Protein AF-J9FYS7-F1 (afdb_monomer_lite)

Sequence (68 aa):
MAMHPVLQGLSNLFPLRHYFLLYVNSALDGYPLANAWPYVLALLAFALLPWPCMGRLKKVLTTYRYEP

Secondary structure (DSSP, 8-state):
--S-HHHHHHHTT-HHHHHHHHHIIIIIS---TTTTHHHHHHHHHHHHTTHHHHHHHHHHHHHS----

Organism: NCBI:txid749906

pLDDT: mean 84.05, std 5.51, range [56.09, 91.19]

Foldseek 3Di:
DPDDVVVVVVVLVDLVNLVVVLCCCCPVVVDDSVVSVVSVVSNVCVVCVCVVVVVVVVCCVVPDDDDD

Radius of gyration: 17.97 Å; chains: 1; bounding box: 43×28×47 Å

Structure (mmCIF,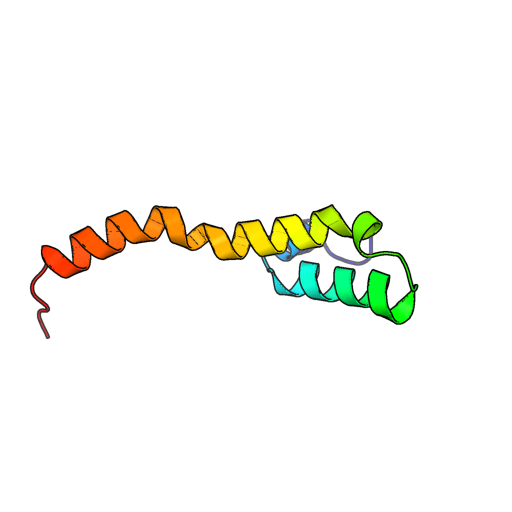 N/CA/C/O backbone):
data_AF-J9FYS7-F1
#
_entry.id   AF-J9FYS7-F1
#
loop_
_atom_site.group_PDB
_atom_site.id
_atom_site.type_symbol
_atom_site.label_atom_id
_atom_site.label_alt_id
_atom_site.label_comp_id
_atom_site.label_asym_id
_atom_site.label_entity_id
_atom_site.label_seq_id
_atom_site.pdbx_PDB_ins_code
_atom_site.Cartn_x
_atom_site.Cartn_y
_atom_site.Cartn_z
_atom_site.occupancy
_atom_site.B_iso_or_equiv
_atom_site.auth_seq_id
_atom_site.auth_comp_id
_atom_site.auth_asym_id
_atom_site.auth_atom_id
_atom_site.pdbx_PDB_model_num
ATOM 1 N N . MET A 1 1 ? 20.237 0.923 -5.383 1.00 56.09 1 MET A N 1
ATOM 2 C CA . MET A 1 1 ? 18.879 1.480 -5.184 1.00 56.09 1 MET A CA 1
ATOM 3 C C . MET A 1 1 ? 19.039 2.943 -4.798 1.00 56.09 1 MET A C 1
ATOM 5 O O . MET A 1 1 ? 19.880 3.219 -3.958 1.00 56.09 1 MET A O 1
ATOM 9 N N . ALA A 1 2 ? 18.331 3.869 -5.450 1.00 77.88 2 ALA A N 1
ATOM 10 C CA . ALA A 1 2 ? 18.575 5.316 -5.322 1.00 77.88 2 ALA A CA 1
ATOM 11 C C . ALA A 1 2 ? 17.965 5.966 -4.059 1.00 77.88 2 ALA A C 1
ATOM 13 O O . ALA A 1 2 ? 18.173 7.149 -3.817 1.00 77.88 2 ALA A O 1
ATOM 14 N N . MET A 1 3 ? 17.212 5.207 -3.255 1.00 85.62 3 MET A N 1
ATOM 15 C CA . MET A 1 3 ? 16.511 5.699 -2.067 1.00 85.62 3 MET A CA 1
ATOM 16 C C . MET A 1 3 ? 17.037 5.006 -0.806 1.00 85.62 3 MET A C 1
ATOM 18 O O . MET A 1 3 ? 17.391 3.828 -0.848 1.00 85.62 3 MET A O 1
ATOM 22 N N . HIS A 1 4 ? 17.066 5.729 0.317 1.00 88.12 4 HIS A N 1
ATOM 23 C CA . HIS A 1 4 ? 17.461 5.179 1.614 1.00 88.12 4 HIS A CA 1
ATOM 24 C C . HIS A 1 4 ? 16.553 3.989 1.998 1.00 88.12 4 HIS A C 1
ATOM 26 O O . HIS A 1 4 ? 15.329 4.117 1.892 1.00 88.12 4 HIS A O 1
ATOM 32 N N . PRO A 1 5 ? 17.099 2.856 2.484 1.00 85.62 5 PRO A N 1
ATOM 33 C CA . PRO A 1 5 ? 16.348 1.607 2.666 1.00 85.62 5 PRO A CA 1
ATOM 34 C C . PRO A 1 5 ? 15.140 1.748 3.601 1.00 85.62 5 PRO A C 1
ATOM 36 O O . PRO A 1 5 ? 14.090 1.155 3.362 1.00 85.62 5 PRO A O 1
ATOM 39 N N . VAL A 1 6 ? 15.244 2.597 4.627 1.00 86.38 6 VAL A N 1
ATOM 40 C CA . VAL A 1 6 ? 14.126 2.881 5.543 1.00 86.38 6 VAL A CA 1
ATOM 41 C C . VAL A 1 6 ? 12.978 3.591 4.823 1.00 86.38 6 VAL A C 1
ATOM 43 O O . VAL A 1 6 ? 11.820 3.204 4.961 1.00 86.38 6 VAL A O 1
ATOM 46 N N . LEU A 1 7 ? 13.290 4.602 4.008 1.00 85.56 7 LEU A N 1
ATOM 47 C CA . LEU A 1 7 ? 12.281 5.344 3.249 1.00 85.56 7 LEU A CA 1
ATOM 48 C C . LEU A 1 7 ? 11.651 4.464 2.168 1.00 85.56 7 LEU A C 1
ATOM 50 O O . LEU A 1 7 ? 10.455 4.561 1.905 1.00 85.56 7 LEU A O 1
ATOM 54 N N . GLN A 1 8 ? 12.436 3.554 1.592 1.00 84.38 8 GLN A N 1
ATOM 55 C CA . GLN A 1 8 ? 11.934 2.559 0.656 1.00 84.38 8 GLN A CA 1
ATOM 56 C C . GLN A 1 8 ? 10.932 1.608 1.327 1.00 84.38 8 GLN A C 1
ATOM 58 O O . GLN A 1 8 ? 9.875 1.347 0.752 1.00 84.38 8 GLN A O 1
ATOM 63 N N . GLY A 1 9 ? 11.208 1.153 2.553 1.00 84.75 9 GLY A N 1
ATOM 64 C CA . GLY A 1 9 ? 10.260 0.364 3.343 1.00 84.75 9 GLY A CA 1
ATOM 65 C C . GLY A 1 9 ? 8.962 1.127 3.619 1.00 84.75 9 GLY A C 1
ATOM 66 O O . GLY A 1 9 ? 7.878 0.621 3.330 1.00 84.75 9 GLY A O 1
ATOM 67 N N . LEU A 1 10 ? 9.072 2.376 4.083 1.00 85.81 10 LEU A N 1
ATOM 68 C CA . LEU A 1 10 ? 7.912 3.238 4.342 1.00 85.81 10 LEU A CA 1
ATOM 69 C C . LEU A 1 10 ? 7.092 3.516 3.081 1.00 85.81 10 LEU A C 1
ATOM 71 O O . LEU A 1 10 ? 5.870 3.572 3.153 1.00 85.81 10 LEU A O 1
ATOM 75 N N . SER A 1 11 ? 7.730 3.631 1.915 1.00 83.69 11 SER A N 1
ATOM 76 C CA . SER A 1 11 ? 7.026 3.874 0.652 1.00 83.69 11 SER A CA 1
ATOM 77 C C . SER A 1 11 ? 6.017 2.769 0.301 1.00 83.69 11 SER A C 1
ATOM 79 O O . SER A 1 11 ? 4.987 3.055 -0.308 1.00 83.69 11 SER A O 1
ATOM 81 N N . ASN A 1 12 ? 6.260 1.523 0.732 1.00 83.69 12 ASN A N 1
ATOM 82 C CA . ASN A 1 12 ? 5.327 0.407 0.540 1.00 83.69 12 ASN A CA 1
ATOM 83 C C . ASN A 1 12 ? 4.071 0.518 1.423 1.00 83.69 12 ASN A C 1
ATOM 85 O O . ASN A 1 12 ? 3.097 -0.187 1.184 1.00 83.69 12 ASN A O 1
ATOM 89 N N . LEU A 1 13 ? 4.064 1.399 2.423 1.00 86.12 13 LEU A N 1
ATOM 90 C CA . LEU A 1 13 ? 2.886 1.659 3.252 1.00 86.12 13 LEU A CA 1
ATOM 91 C C . LEU A 1 13 ? 1.940 2.687 2.619 1.00 86.12 13 LEU A C 1
ATOM 93 O O . LEU A 1 13 ? 0.887 2.972 3.183 1.00 86.12 13 LEU A O 1
ATOM 97 N N . PHE A 1 14 ? 2.291 3.244 1.457 1.00 86.94 14 PHE A N 1
ATOM 98 C CA . PHE A 1 14 ? 1.456 4.212 0.759 1.00 86.94 14 PHE A CA 1
ATOM 99 C C . PHE A 1 14 ? 0.835 3.597 -0.506 1.00 86.94 14 PHE A C 1
ATOM 101 O O . PHE A 1 14 ? 1.554 3.053 -1.357 1.00 86.94 14 PHE A O 1
ATOM 108 N N . PRO A 1 15 ? -0.491 3.731 -0.706 1.00 87.19 15 PRO A N 1
ATOM 109 C CA . PRO A 1 15 ? -1.154 3.223 -1.908 1.00 87.19 15 PRO A CA 1
ATOM 110 C C . PRO A 1 15 ? -0.682 3.951 -3.178 1.00 87.19 15 PRO A C 1
ATOM 112 O O . PRO A 1 15 ? -0.623 3.349 -4.249 1.00 87.19 15 PRO A O 1
ATOM 115 N N . LEU A 1 16 ? -0.256 5.216 -3.054 1.00 88.00 16 LEU A N 1
ATOM 116 C CA . LEU A 1 16 ? 0.196 6.054 -4.169 1.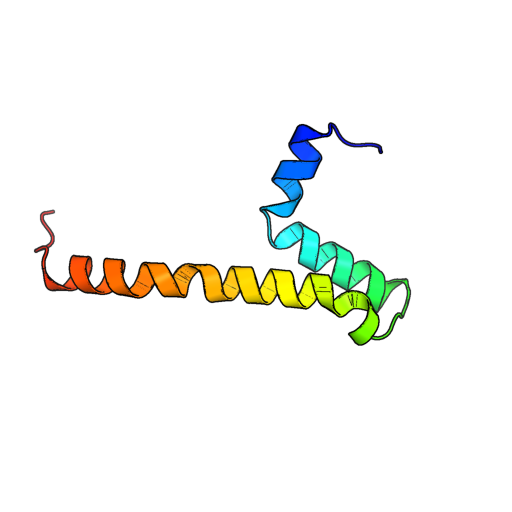00 88.00 16 LEU A CA 1
ATOM 117 C C . LEU A 1 16 ? 1.351 5.420 -4.965 1.00 88.00 16 LEU A C 1
ATOM 119 O O . LEU A 1 16 ? 1.363 5.483 -6.193 1.00 88.00 16 LEU A O 1
ATOM 123 N N . ARG A 1 17 ? 2.292 4.751 -4.283 1.00 87.81 17 ARG A N 1
ATOM 124 C CA . ARG A 1 17 ? 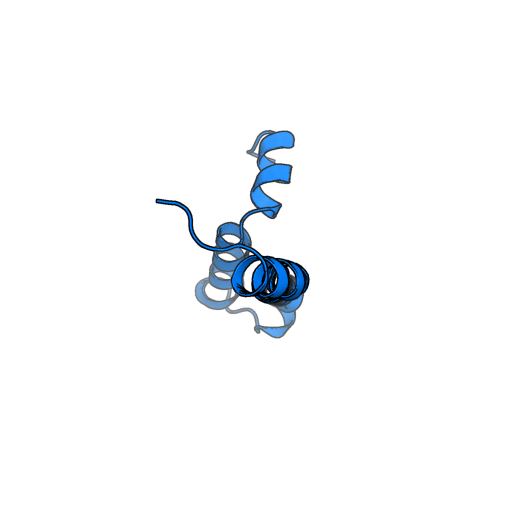3.410 4.052 -4.936 1.00 87.81 17 ARG A CA 1
ATOM 125 C C . ARG A 1 17 ? 2.924 2.900 -5.817 1.00 87.81 17 ARG A C 1
ATOM 127 O O . ARG A 1 17 ? 3.415 2.732 -6.929 1.00 87.81 17 ARG A O 1
ATOM 134 N N . HIS A 1 18 ? 1.975 2.111 -5.318 1.00 87.62 18 HIS A N 1
ATOM 135 C CA . HIS A 1 18 ? 1.434 0.953 -6.031 1.00 87.62 18 HIS A CA 1
ATOM 136 C C . HIS A 1 18 ? 0.657 1.391 -7.275 1.00 87.62 18 HIS A C 1
ATOM 138 O O . HIS A 1 18 ? 0.832 0.802 -8.339 1.00 87.62 18 HIS A O 1
ATOM 144 N N . TYR A 1 19 ? -0.118 2.475 -7.166 1.00 87.38 19 TYR A N 1
ATOM 145 C CA . TYR A 1 19 ? -0.813 3.077 -8.305 1.00 87.38 19 TYR A CA 1
ATOM 146 C C . TYR A 1 19 ? 0.161 3.576 -9.380 1.00 87.38 19 TYR A C 1
ATOM 148 O O . TYR A 1 19 ? -0.014 3.278 -10.560 1.00 87.38 19 TYR A O 1
ATOM 156 N N . PHE A 1 20 ? 1.224 4.279 -8.977 1.00 87.50 20 PHE A N 1
ATOM 157 C CA . PHE A 1 20 ? 2.226 4.782 -9.915 1.00 87.50 20 PHE A CA 1
ATOM 158 C C . PHE A 1 20 ? 2.925 3.650 -10.683 1.00 87.50 20 PHE A C 1
ATOM 160 O O . PHE A 1 20 ? 3.044 3.720 -11.903 1.00 87.50 20 PHE A O 1
ATOM 167 N N . LEU A 1 21 ? 3.338 2.578 -9.999 1.00 85.88 21 LEU A N 1
ATOM 168 C CA . LEU A 1 21 ? 3.986 1.434 -10.652 1.00 85.88 21 LEU A CA 1
ATOM 169 C C . LEU A 1 21 ? 3.052 0.688 -11.605 1.00 85.88 21 LEU A C 1
ATOM 171 O O . LEU A 1 21 ? 3.491 0.268 -12.676 1.00 85.88 21 LEU A O 1
ATOM 175 N N . LEU A 1 22 ? 1.777 0.551 -11.238 1.00 87.94 22 LEU A N 1
ATOM 176 C CA . LEU A 1 22 ? 0.765 -0.033 -12.111 1.00 87.94 22 LEU A CA 1
ATOM 177 C C . LEU A 1 22 ? 0.560 0.816 -13.367 1.00 87.94 22 LEU A C 1
ATOM 179 O O . LEU A 1 22 ? 0.501 0.265 -14.465 1.00 87.94 22 LEU A O 1
ATOM 183 N N . TYR A 1 23 ? 0.499 2.141 -13.212 1.00 86.12 23 TYR A N 1
ATOM 184 C CA . TYR A 1 23 ? 0.383 3.069 -14.332 1.00 86.12 23 TYR A CA 1
ATOM 185 C C . TYR A 1 23 ? 1.589 2.974 -15.268 1.00 86.12 23 TYR A C 1
ATOM 187 O O . TYR A 1 23 ? 1.401 2.822 -16.468 1.00 86.12 23 TYR A O 1
ATOM 195 N N . VAL A 1 24 ? 2.816 2.984 -14.740 1.00 86.69 24 VAL A N 1
ATOM 196 C CA . VAL A 1 24 ? 4.026 2.855 -15.570 1.00 86.69 24 VAL A CA 1
ATOM 197 C C . VAL A 1 24 ? 4.026 1.534 -16.345 1.00 86.69 24 VAL A C 1
ATOM 199 O O . VAL A 1 24 ? 4.141 1.549 -17.567 1.00 86.69 24 VAL A O 1
ATOM 202 N N . ASN A 1 25 ? 3.780 0.409 -15.668 1.00 85.19 25 ASN A N 1
ATOM 203 C CA . ASN A 1 25 ? 3.787 -0.905 -16.320 1.00 85.19 25 ASN A CA 1
ATOM 204 C C . ASN A 1 25 ? 2.670 -1.061 -17.365 1.00 85.19 25 ASN A C 1
ATOM 206 O O . ASN A 1 25 ? 2.875 -1.688 -18.399 1.00 85.19 25 ASN A O 1
ATOM 210 N N . SER A 1 26 ? 1.480 -0.515 -17.101 1.00 82.12 26 SER A N 1
ATOM 211 C CA . SER A 1 26 ? 0.318 -0.718 -17.979 1.00 82.12 26 SER A CA 1
ATOM 212 C C . SER A 1 26 ? 0.258 0.306 -19.115 1.00 82.12 26 SER A C 1
ATOM 214 O O . SER A 1 26 ? -0.105 -0.043 -20.232 1.00 82.12 26 SER A O 1
ATOM 216 N N . ALA A 1 27 ? 0.587 1.572 -18.837 1.00 80.75 27 ALA A N 1
ATOM 217 C CA . ALA A 1 27 ? 0.418 2.681 -19.775 1.00 80.75 27 ALA A CA 1
ATOM 218 C C . ALA A 1 27 ? 1.700 3.037 -20.539 1.00 80.75 27 ALA A C 1
ATOM 220 O O . ALA A 1 27 ? 1.602 3.424 -21.700 1.00 80.75 27 ALA A O 1
ATOM 221 N N . LEU A 1 28 ? 2.881 2.925 -19.915 1.00 81.44 28 LEU A N 1
ATOM 222 C CA . LEU A 1 28 ? 4.152 3.198 -20.598 1.00 81.44 28 LEU A CA 1
ATOM 223 C C . LEU A 1 28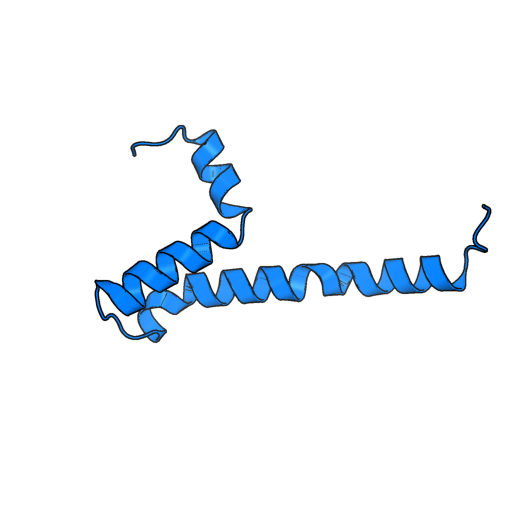 ? 4.754 1.932 -21.207 1.00 81.44 28 LEU A C 1
ATOM 225 O O . LEU A 1 28 ? 5.103 1.943 -22.383 1.00 81.44 28 LEU A O 1
ATOM 229 N N . ASP A 1 29 ? 4.853 0.850 -20.434 1.00 80.44 29 ASP A N 1
ATOM 230 C CA . ASP A 1 29 ? 5.461 -0.398 -20.918 1.00 80.44 29 ASP A CA 1
ATOM 231 C C . ASP A 1 29 ? 4.479 -1.276 -21.719 1.00 80.44 29 ASP A C 1
ATOM 233 O O . ASP A 1 29 ? 4.893 -2.200 -22.417 1.00 80.44 29 ASP A O 1
ATOM 237 N N . GLY A 1 30 ? 3.172 -0.997 -21.633 1.00 78.69 30 GLY A N 1
ATOM 238 C CA . GLY A 1 30 ? 2.131 -1.727 -22.363 1.00 78.69 30 GLY A CA 1
ATOM 239 C C . GLY A 1 30 ? 1.927 -3.171 -21.893 1.00 78.69 30 GLY A C 1
ATOM 240 O O . GLY A 1 30 ? 1.347 -3.978 -22.625 1.00 78.69 30 GLY A O 1
ATOM 241 N N . TYR A 1 31 ? 2.398 -3.529 -20.693 1.00 81.06 31 TYR A N 1
ATOM 242 C CA . TYR A 1 31 ? 2.213 -4.875 -20.163 1.00 81.06 31 TYR A CA 1
ATOM 243 C C . TYR A 1 31 ? 0.738 -5.148 -19.833 1.00 81.06 31 TYR A C 1
ATOM 245 O O . TYR A 1 31 ? 0.028 -4.272 -19.329 1.00 81.06 31 TYR A O 1
ATOM 253 N N . PRO A 1 32 ? 0.263 -6.388 -20.048 1.00 77.69 32 PRO A N 1
ATOM 254 C CA . PRO A 1 32 ? -1.075 -6.778 -19.641 1.00 77.69 32 PRO A CA 1
ATOM 255 C C . PRO A 1 32 ? -1.230 -6.667 -18.121 1.00 77.69 32 PRO A C 1
ATOM 257 O O . PRO A 1 32 ? -0.332 -7.031 -17.358 1.00 77.69 32 PRO A O 1
ATOM 260 N N . LEU A 1 33 ? -2.415 -6.237 -17.676 1.00 73.50 33 LEU A N 1
ATOM 261 C CA . LEU A 1 33 ? -2.746 -6.016 -16.260 1.00 73.50 33 LEU A CA 1
ATOM 262 C C . LEU A 1 33 ? -2.488 -7.250 -15.375 1.00 73.50 33 LEU A C 1
ATOM 264 O O . LEU A 1 33 ? -2.193 -7.121 -14.189 1.00 73.50 33 LEU A O 1
ATOM 268 N N . ALA A 1 34 ? -2.556 -8.446 -15.968 1.00 75.56 34 ALA A N 1
ATOM 269 C CA . ALA A 1 34 ? -2.234 -9.713 -15.320 1.00 75.56 34 ALA A CA 1
ATOM 270 C C . ALA A 1 34 ? -0.789 -9.769 -14.796 1.00 75.56 34 ALA A C 1
ATOM 272 O O . ALA A 1 34 ? -0.545 -10.375 -13.758 1.00 75.56 34 ALA A O 1
ATOM 273 N N . ASN A 1 35 ? 0.163 -9.102 -15.454 1.00 76.75 35 ASN A N 1
ATOM 274 C CA . ASN A 1 35 ? 1.560 -9.062 -15.017 1.00 76.75 35 ASN A CA 1
ATOM 275 C C . ASN A 1 35 ? 1.770 -8.100 -13.831 1.00 76.75 35 ASN A C 1
ATOM 277 O O . ASN A 1 35 ? 2.675 -8.290 -13.023 1.00 76.75 35 ASN A O 1
ATOM 281 N N . ALA A 1 36 ? 0.895 -7.099 -13.690 1.00 80.62 36 ALA A N 1
ATOM 282 C CA . ALA A 1 36 ? 0.905 -6.097 -12.623 1.00 80.62 36 ALA A CA 1
ATOM 283 C C . ALA A 1 36 ? -0.046 -6.439 -11.452 1.00 80.62 36 ALA A C 1
ATOM 285 O O . ALA A 1 36 ? -0.324 -5.589 -10.598 1.00 80.62 36 ALA A O 1
ATOM 286 N N . TRP A 1 37 ? -0.507 -7.694 -11.365 1.00 81.12 37 TRP A N 1
ATOM 287 C CA . TRP A 1 37 ? -1.424 -8.177 -10.328 1.00 81.12 37 TRP A CA 1
ATOM 288 C C . TRP A 1 37 ? -1.010 -7.890 -8.869 1.00 81.12 37 TRP A C 1
ATOM 290 O O . TRP A 1 37 ? -1.913 -7.575 -8.086 1.00 81.12 37 TRP A O 1
ATOM 300 N N . PRO A 1 38 ? 0.281 -7.915 -8.446 1.00 84.19 38 PRO A N 1
ATOM 301 C CA . PRO A 1 38 ? 0.608 -7.645 -7.046 1.00 84.19 38 PRO A CA 1
ATOM 302 C C . PRO A 1 38 ? 0.296 -6.196 -6.647 1.00 84.19 38 PRO A C 1
ATOM 304 O O . PRO A 1 38 ? -0.081 -5.944 -5.503 1.00 84.19 38 PRO A O 1
ATOM 307 N N . TYR A 1 39 ? 0.388 -5.242 -7.580 1.00 85.94 39 TYR A N 1
ATOM 308 C CA . TYR A 1 39 ? 0.056 -3.839 -7.316 1.00 85.94 39 TYR A CA 1
ATOM 309 C C . TYR A 1 39 ? -1.455 -3.630 -7.178 1.00 85.94 39 TYR A C 1
ATOM 311 O O . TYR A 1 39 ? -1.891 -2.875 -6.310 1.00 85.94 39 TYR A O 1
ATOM 319 N N . VAL A 1 40 ? -2.254 -4.350 -7.974 1.00 85.62 40 VAL A N 1
ATOM 320 C CA . VAL A 1 40 ? -3.721 -4.374 -7.841 1.00 85.62 40 VAL A CA 1
ATOM 321 C C . VAL A 1 40 ? -4.126 -4.973 -6.495 1.00 85.62 40 VAL A C 1
ATOM 323 O O . VAL A 1 40 ? -4.949 -4.397 -5.784 1.00 85.62 40 VAL A O 1
ATOM 326 N N . LEU A 1 41 ? -3.520 -6.100 -6.112 1.00 88.31 41 LEU A N 1
ATOM 327 C CA . LEU A 1 41 ? -3.806 -6.767 -4.844 1.00 88.31 41 LEU A CA 1
ATOM 328 C C . LEU A 1 41 ? -3.455 -5.872 -3.651 1.00 88.31 41 LEU A C 1
ATOM 330 O O . LEU A 1 41 ? -4.249 -5.764 -2.720 1.00 88.31 41 LEU A O 1
ATOM 334 N N . ALA A 1 42 ? -2.317 -5.176 -3.698 1.00 88.69 42 ALA A N 1
ATOM 335 C CA . ALA A 1 42 ? -1.940 -4.216 -2.664 1.00 88.69 42 ALA A CA 1
ATOM 336 C C . ALA A 1 42 ? -2.965 -3.075 -2.529 1.00 88.69 42 ALA A C 1
ATOM 338 O O . ALA A 1 42 ? -3.354 -2.731 -1.413 1.00 88.69 42 ALA A O 1
ATOM 339 N N . LEU A 1 43 ? -3.456 -2.521 -3.644 1.00 89.00 43 LEU A N 1
ATOM 340 C CA . LEU A 1 43 ? -4.500 -1.489 -3.627 1.00 89.00 43 LEU A CA 1
ATOM 341 C C . LEU A 1 43 ? -5.816 -2.010 -3.030 1.00 89.00 43 LEU A C 1
ATOM 343 O O . LEU A 1 43 ? -6.424 -1.329 -2.204 1.00 89.00 43 LEU A O 1
ATOM 347 N N . LEU A 1 44 ? -6.225 -3.232 -3.383 1.00 89.94 44 LEU A N 1
ATOM 348 C CA . LEU A 1 44 ? -7.402 -3.883 -2.799 1.00 89.94 44 LEU A CA 1
ATOM 349 C C . LEU A 1 44 ? -7.231 -4.139 -1.298 1.00 89.94 44 LEU A C 1
ATOM 351 O O . LEU A 1 44 ? -8.155 -3.892 -0.527 1.00 89.94 44 LEU A O 1
ATOM 355 N N . ALA A 1 45 ? -6.048 -4.576 -0.864 1.00 90.00 45 ALA A N 1
ATOM 356 C CA . ALA A 1 45 ? 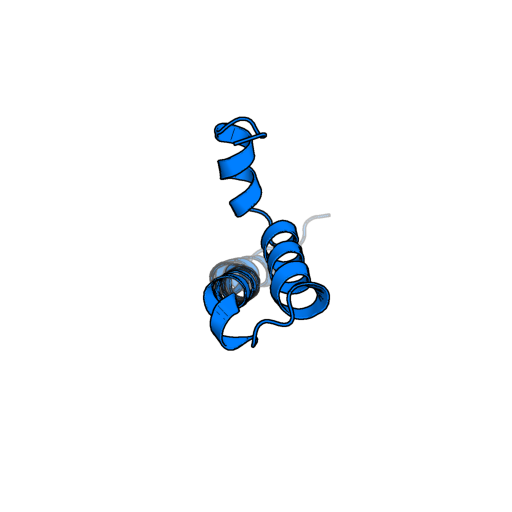-5.740 -4.762 0.550 1.00 90.00 45 ALA A CA 1
ATOM 357 C C . ALA A 1 45 ? -5.846 -3.440 1.327 1.00 90.00 45 ALA A C 1
ATOM 359 O O . ALA A 1 45 ? -6.431 -3.415 2.407 1.00 90.00 45 ALA A O 1
ATOM 360 N N . PHE A 1 46 ? -5.364 -2.330 0.757 1.00 89.62 46 PHE A N 1
ATOM 361 C CA . PHE A 1 46 ? -5.543 -0.996 1.340 1.00 89.62 46 PHE A CA 1
ATOM 362 C C . PHE A 1 46 ? -7.013 -0.563 1.397 1.00 89.62 46 PHE A C 1
ATOM 364 O O . PHE A 1 46 ? -7.434 0.016 2.397 1.00 89.62 46 PHE A O 1
ATOM 371 N N . ALA A 1 47 ? -7.807 -0.872 0.369 1.00 89.44 47 ALA A N 1
ATOM 372 C CA . ALA A 1 47 ? -9.241 -0.579 0.354 1.00 89.44 47 ALA A CA 1
ATOM 373 C C . ALA A 1 47 ? -10.039 -1.425 1.366 1.00 89.44 47 ALA A C 1
ATOM 375 O O . ALA A 1 47 ? -11.053 -0.963 1.887 1.00 89.44 47 ALA A O 1
ATOM 376 N N . LEU A 1 48 ? -9.575 -2.642 1.669 1.00 91.19 48 LEU A N 1
ATOM 377 C CA . LEU A 1 48 ? -10.170 -3.554 2.656 1.00 91.19 48 LEU A CA 1
ATOM 378 C C . LEU A 1 48 ? -9.644 -3.340 4.084 1.00 91.19 48 LEU A C 1
ATOM 380 O O . LEU A 1 48 ? -10.288 -3.757 5.045 1.00 91.19 48 LEU A O 1
ATOM 384 N N . LEU A 1 49 ? -8.521 -2.637 4.245 1.00 89.12 49 LEU A N 1
ATOM 385 C CA . LEU A 1 49 ? -7.933 -2.259 5.532 1.00 89.12 49 LEU A CA 1
ATOM 386 C C . LEU A 1 49 ? -8.915 -1.615 6.542 1.00 89.12 49 LEU A C 1
ATOM 388 O O . LEU A 1 49 ? -8.809 -1.927 7.730 1.00 89.12 49 LEU A O 1
ATOM 392 N N . PRO A 1 50 ? -9.874 -0.742 6.156 1.00 86.00 50 PRO A N 1
ATOM 393 C CA . PRO A 1 50 ? -10.824 -0.161 7.108 1.00 86.00 50 PRO A CA 1
ATOM 394 C C . PRO A 1 50 ? -11.915 -1.139 7.572 1.00 86.00 50 PRO A C 1
ATOM 396 O O . PRO A 1 50 ? -12.580 -0.872 8.575 1.00 86.00 50 PRO A O 1
ATOM 399 N N . TRP A 1 51 ? -12.096 -2.281 6.906 1.00 90.62 51 TRP A N 1
ATOM 400 C CA . TRP A 1 51 ? -13.130 -3.261 7.248 1.00 90.62 51 TRP A CA 1
ATOM 401 C C . TRP A 1 51 ? -13.038 -3.798 8.690 1.00 90.62 51 TRP A C 1
ATOM 403 O O . TRP A 1 51 ? -14.043 -3.767 9.405 1.00 90.62 51 TRP A O 1
ATOM 413 N N . PRO A 1 52 ? -11.868 -4.231 9.204 1.00 87.25 52 PRO A N 1
ATOM 414 C CA . PRO A 1 52 ? -11.736 -4.596 10.618 1.00 87.25 52 PRO A CA 1
ATOM 415 C C . PRO A 1 52 ? -11.987 -3.416 11.576 1.00 87.25 52 PRO A C 1
ATOM 417 O O . PRO A 1 52 ? -12.447 -3.618 12.702 1.00 87.25 52 PRO A O 1
ATOM 420 N N . CYS A 1 53 ? -11.734 -2.175 11.148 1.00 84.56 53 CYS A N 1
ATOM 421 C CA . CYS A 1 53 ? -11.998 -0.982 11.957 1.00 84.56 53 CYS A CA 1
ATOM 422 C C . CYS A 1 53 ? -13.496 -0.655 12.061 1.00 84.56 53 CYS A C 1
ATOM 424 O O . CYS A 1 53 ? -13.922 -0.110 13.082 1.00 84.56 53 CYS A O 1
ATOM 426 N N . MET A 1 54 ? -14.307 -1.036 11.070 1.00 86.06 54 MET A N 1
ATOM 427 C CA . MET A 1 54 ? -15.752 -0.770 11.023 1.00 86.06 54 MET A CA 1
ATOM 428 C C . MET A 1 54 ? -16.511 -1.326 12.236 1.00 86.06 54 MET A C 1
ATOM 430 O O . MET A 1 54 ? -17.400 -0.657 12.758 1.00 86.06 54 MET A O 1
ATOM 434 N N . GLY A 1 55 ? -16.141 -2.508 12.742 1.00 85.38 55 GLY A N 1
ATOM 435 C CA . GLY A 1 55 ? -16.775 -3.086 13.935 1.00 85.38 55 GLY A CA 1
ATOM 436 C C . GLY A 1 55 ? -16.534 -2.254 15.199 1.00 85.38 55 GLY A C 1
ATOM 437 O O . GLY A 1 55 ? -17.458 -2.018 15.983 1.00 85.38 55 GLY A O 1
ATOM 438 N N . ARG A 1 56 ? -15.305 -1.748 15.370 1.00 84.06 56 ARG A N 1
ATOM 439 C CA . ARG A 1 56 ? -14.968 -0.845 16.481 1.00 84.06 56 ARG A CA 1
ATOM 440 C C . ARG A 1 56 ? -15.658 0.503 16.324 1.00 84.06 56 ARG A C 1
ATOM 442 O O . ARG A 1 56 ? -16.217 0.999 17.296 1.00 84.06 56 ARG A O 1
ATOM 449 N N . LEU A 1 57 ? -15.681 1.045 15.108 1.00 84.75 57 LEU A N 1
ATOM 450 C CA . LEU A 1 57 ? -16.340 2.313 14.810 1.00 84.75 57 LEU A CA 1
ATOM 451 C C . LEU A 1 57 ? -17.844 2.241 15.102 1.00 84.75 57 LEU A C 1
ATOM 453 O O . LEU A 1 57 ? -18.372 3.112 15.784 1.00 84.75 57 LEU A O 1
ATOM 457 N N . LYS A 1 58 ? -18.514 1.158 14.684 1.00 85.81 58 LYS A N 1
ATOM 458 C CA . LYS A 1 58 ? -19.934 0.923 14.977 1.00 85.81 58 LYS A CA 1
ATOM 459 C C . LYS A 1 58 ? -20.200 0.924 16.480 1.00 85.81 58 LYS A C 1
ATOM 461 O O . LYS A 1 58 ? -21.099 1.625 16.925 1.00 85.81 58 LYS A O 1
ATOM 466 N N . LYS A 1 59 ? -19.401 0.182 17.258 1.00 87.25 59 LYS A N 1
ATOM 467 C CA . LYS A 1 59 ? -19.531 0.140 18.722 1.00 87.25 59 LYS A CA 1
ATOM 468 C C . LYS A 1 59 ? -19.371 1.534 19.327 1.00 87.25 59 LYS A C 1
ATOM 470 O O . LYS A 1 59 ? -20.185 1.926 20.155 1.00 87.25 59 LYS A O 1
ATOM 475 N N . VAL A 1 60 ? -18.360 2.286 18.889 1.00 87.69 60 VAL A N 1
ATOM 476 C CA . VAL A 1 60 ? -18.113 3.637 19.401 1.00 87.69 60 VAL A CA 1
ATOM 477 C C . VAL A 1 60 ? -19.294 4.565 19.100 1.00 87.69 60 VAL A C 1
ATOM 479 O O . VAL A 1 60 ? -19.818 5.194 20.012 1.00 87.69 60 VAL A O 1
ATOM 482 N N . LEU A 1 61 ? -19.768 4.575 17.854 1.00 85.69 61 LEU A N 1
ATOM 483 C CA . LEU A 1 61 ? -20.884 5.417 17.415 1.00 85.69 61 LEU A CA 1
ATOM 484 C C . LEU A 1 61 ? -22.212 5.087 18.116 1.00 85.69 61 LEU A C 1
ATOM 486 O O . LEU A 1 61 ? -23.036 5.977 18.290 1.00 85.69 61 LEU A O 1
ATOM 490 N N . THR A 1 62 ? -22.443 3.829 18.508 1.00 86.75 62 THR A N 1
ATOM 491 C CA . THR A 1 62 ? -23.686 3.429 19.195 1.00 86.75 62 THR A CA 1
ATOM 492 C C . THR A 1 62 ? -23.629 3.550 20.714 1.00 86.75 62 THR A C 1
ATOM 494 O O . THR A 1 62 ? -24.671 3.672 21.348 1.00 86.75 62 THR A O 1
ATOM 497 N N . THR A 1 63 ? -22.442 3.433 21.316 1.00 84.00 63 THR A N 1
ATOM 498 C CA . THR A 1 63 ? -22.291 3.332 22.777 1.00 84.00 63 THR A CA 1
ATOM 499 C C . THR A 1 63 ? -21.912 4.660 23.422 1.00 84.00 63 THR A C 1
ATOM 501 O O . THR A 1 63 ? -22.335 4.915 24.547 1.00 84.00 63 THR A O 1
ATOM 504 N N . TYR A 1 64 ? -21.142 5.509 22.738 1.00 80.31 64 TYR A N 1
ATOM 505 C CA . TYR A 1 64 ? -20.723 6.790 23.297 1.00 80.31 64 TYR A CA 1
ATOM 506 C C . TYR A 1 64 ? -21.667 7.895 22.841 1.00 80.31 64 TYR A C 1
ATOM 508 O O . TYR A 1 64 ? -21.911 8.087 21.650 1.00 80.31 64 TYR A O 1
ATOM 516 N N . ARG A 1 65 ? -22.200 8.632 23.813 1.00 74.19 65 ARG A N 1
ATOM 517 C CA . ARG A 1 65 ? -22.936 9.864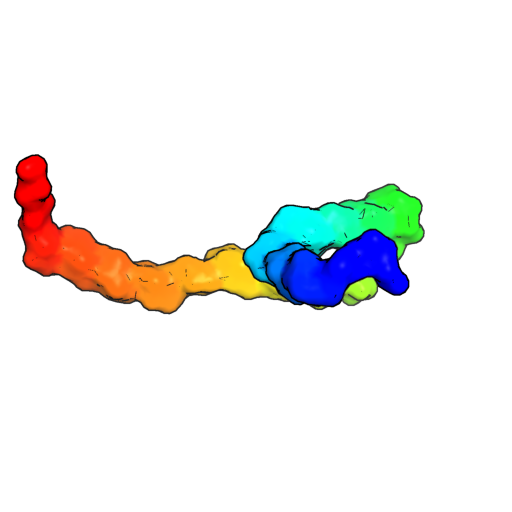 23.560 1.00 74.19 65 ARG A CA 1
ATOM 518 C C . ARG A 1 65 ? -21.912 10.951 23.238 1.00 74.19 65 ARG A C 1
ATOM 520 O O . ARG A 1 65 ? -20.911 11.060 23.933 1.00 74.19 65 ARG A O 1
ATOM 527 N N . TYR A 1 66 ? -22.133 11.691 22.155 1.00 76.38 66 TYR A N 1
ATOM 528 C CA . TYR A 1 66 ? -21.256 12.792 21.762 1.00 76.38 66 TYR A CA 1
ATOM 529 C C . TYR A 1 66 ? -21.308 13.877 22.846 1.00 76.38 66 TYR A C 1
ATOM 531 O O . TYR A 1 66 ? -22.366 14.472 23.062 1.00 76.38 66 TYR A O 1
ATOM 539 N N . GLU A 1 67 ? -20.196 14.083 23.548 1.00 76.44 67 GLU A N 1
ATOM 540 C CA . GLU A 1 67 ? -20.014 15.204 24.470 1.00 76.44 67 GLU A CA 1
ATOM 541 C C . GLU A 1 67 ? -19.282 16.327 23.711 1.00 76.44 67 GLU A C 1
ATOM 543 O O . GLU A 1 67 ? -18.248 16.042 23.100 1.00 76.44 67 GLU A O 1
ATOM 548 N N . PRO A 1 68 ? -19.864 17.540 23.644 1.00 73.38 68 PRO A N 1
ATOM 549 C CA . PRO A 1 68 ? -19.387 18.638 22.800 1.00 73.38 68 PRO A CA 1
ATOM 550 C C . PRO A 1 68 ? -18.115 19.320 23.311 1.00 73.38 68 PRO A C 1
ATOM 552 O O . PRO A 1 68 ? -17.907 19.367 24.544 1.00 73.38 68 PRO A O 1
#